Protein AF-A0A533RGH4-F1 (afdb_monomer_lite)

Structure (mmCIF, N/CA/C/O backbone):
data_AF-A0A533RGH4-F1
#
_entry.id   AF-A0A533RGH4-F1
#
loop_
_atom_site.group_PDB
_atom_site.id
_atom_site.type_symbol
_atom_site.label_atom_id
_atom_site.label_alt_id
_atom_site.label_comp_id
_atom_site.label_asym_id
_atom_site.label_entity_id
_atom_site.label_seq_id
_atom_site.pdbx_PDB_ins_code
_atom_site.Cartn_x
_atom_site.Cartn_y
_atom_site.Cartn_z
_atom_site.occupancy
_atom_site.B_iso_or_equiv
_atom_site.auth_seq_id
_atom_site.auth_comp_id
_atom_site.auth_asym_id
_atom_site.auth_atom_id
_atom_site.pdbx_PDB_model_num
ATOM 1 N N . MET A 1 1 ? 34.379 -0.132 6.585 1.00 40.66 1 MET A N 1
ATOM 2 C CA . MET A 1 1 ? 33.309 0.887 6.538 1.00 40.66 1 MET A CA 1
ATOM 3 C C . MET A 1 1 ? 32.106 0.226 5.878 1.00 40.66 1 MET A C 1
ATOM 5 O O . MET A 1 1 ? 32.124 0.033 4.673 1.00 40.66 1 MET A O 1
ATOM 9 N N . ARG A 1 2 ? 31.154 -0.290 6.664 1.00 40.88 2 ARG A N 1
ATOM 10 C CA . ARG A 1 2 ? 29.968 -0.994 6.146 1.00 40.88 2 ARG A CA 1
ATOM 11 C C . ARG A 1 2 ? 28.845 0.033 6.020 1.00 40.88 2 ARG A C 1
ATOM 13 O O . ARG A 1 2 ? 28.282 0.431 7.033 1.00 40.88 2 ARG A O 1
ATOM 20 N N . GLY A 1 3 ? 28.602 0.520 4.806 1.00 33.41 3 GLY A N 1
ATOM 21 C CA . GLY A 1 3 ? 27.497 1.429 4.512 1.00 33.41 3 GLY A CA 1
ATOM 22 C C . GLY A 1 3 ? 26.193 0.645 4.443 1.00 33.41 3 GLY A C 1
ATOM 23 O O . GLY A 1 3 ? 25.897 0.032 3.425 1.00 33.41 3 GLY A O 1
ATOM 24 N N . VAL A 1 4 ? 25.450 0.629 5.546 1.00 52.56 4 VAL A N 1
ATOM 25 C CA . VAL A 1 4 ? 24.048 0.207 5.581 1.00 52.56 4 VAL A CA 1
ATOM 26 C C . VAL A 1 4 ? 23.191 1.405 5.182 1.00 52.56 4 VAL A C 1
ATOM 28 O O . VAL A 1 4 ? 22.788 2.199 6.024 1.00 52.56 4 VAL A O 1
ATOM 31 N N . THR A 1 5 ? 22.930 1.579 3.890 1.00 44.44 5 THR A N 1
ATOM 32 C CA . THR A 1 5 ? 21.940 2.566 3.438 1.00 44.44 5 THR A CA 1
ATOM 33 C C . THR A 1 5 ? 20.581 1.875 3.371 1.00 44.44 5 THR A C 1
ATOM 35 O O . THR A 1 5 ? 20.087 1.548 2.298 1.00 44.44 5 THR A O 1
ATOM 38 N N . HIS A 1 6 ? 19.983 1.613 4.538 1.00 43.34 6 HIS A N 1
ATOM 39 C CA . HIS A 1 6 ? 18.540 1.395 4.604 1.00 43.34 6 HIS A CA 1
ATOM 40 C C . HIS A 1 6 ? 17.886 2.758 4.398 1.00 43.34 6 HIS A C 1
ATOM 42 O O . HIS A 1 6 ? 17.976 3.658 5.233 1.00 43.34 6 HIS A O 1
ATOM 48 N N . GLN A 1 7 ? 17.308 2.910 3.218 1.00 46.44 7 GLN A N 1
ATOM 49 C CA . GLN A 1 7 ? 16.645 4.098 2.714 1.00 46.44 7 GLN A CA 1
ATOM 50 C C . GLN A 1 7 ? 15.353 4.298 3.518 1.00 46.44 7 GLN A C 1
ATOM 52 O O . GLN A 1 7 ? 14.293 3.822 3.136 1.00 46.44 7 GLN A O 1
ATOM 57 N N . HIS A 1 8 ? 15.451 4.943 4.681 1.00 45.28 8 HIS A N 1
ATOM 58 C CA . HIS A 1 8 ? 14.300 5.316 5.506 1.00 45.28 8 HIS A CA 1
ATOM 59 C C . HIS A 1 8 ? 13.644 6.569 4.897 1.00 45.28 8 HIS A C 1
ATOM 61 O O . HIS A 1 8 ? 13.822 7.690 5.375 1.00 45.28 8 HIS A O 1
ATOM 67 N N . GLY A 1 9 ? 12.963 6.391 3.765 1.00 37.91 9 GLY A N 1
ATOM 68 C CA . GLY A 1 9 ? 12.159 7.420 3.114 1.00 37.91 9 GLY A CA 1
ATOM 69 C C . GLY A 1 9 ? 10.683 7.242 3.457 1.00 37.91 9 GLY A C 1
ATOM 70 O O . GLY A 1 9 ? 10.083 6.295 2.984 1.00 37.91 9 GLY A O 1
ATOM 71 N N . LEU A 1 10 ? 10.146 8.181 4.247 1.00 42.38 10 LEU A N 1
ATOM 72 C CA . LEU A 1 10 ? 8.726 8.536 4.433 1.00 42.38 10 LEU A CA 1
ATOM 73 C C . LEU A 1 10 ? 7.758 7.425 4.901 1.00 42.38 10 LEU A C 1
ATOM 75 O O . LEU A 1 10 ? 7.451 6.463 4.217 1.00 42.38 10 LEU A O 1
ATOM 79 N N . ASN A 1 11 ? 7.183 7.644 6.079 1.00 48.62 11 ASN A N 1
ATOM 80 C CA . ASN A 1 11 ? 6.147 6.837 6.722 1.00 48.62 11 ASN A CA 1
ATOM 81 C C . ASN A 1 11 ? 4.738 7.086 6.138 1.00 48.62 11 ASN A C 1
ATOM 83 O O . ASN A 1 11 ? 3.847 7.535 6.855 1.00 48.62 11 ASN A O 1
ATOM 87 N N . THR A 1 12 ? 4.511 6.784 4.856 1.00 56.38 12 THR A N 1
ATOM 88 C CA . THR A 1 12 ? 3.157 6.768 4.252 1.00 56.38 12 THR A CA 1
ATOM 89 C C . THR A 1 12 ? 2.569 5.353 4.239 1.00 56.38 12 THR A C 1
ATOM 91 O O . THR A 1 12 ? 2.044 4.875 3.240 1.00 56.38 12 THR A O 1
ATOM 94 N N . ASN A 1 13 ? 2.665 4.678 5.382 1.00 65.69 13 ASN A N 1
ATOM 95 C CA . ASN A 1 13 ? 2.267 3.289 5.576 1.00 65.69 13 ASN A CA 1
ATOM 96 C C . ASN A 1 13 ? 0.750 3.150 5.816 1.00 65.69 13 ASN A C 1
ATOM 98 O O . ASN A 1 13 ? 0.354 2.395 6.699 1.00 65.69 13 ASN A O 1
ATOM 102 N N . GLU A 1 14 ? -0.121 3.874 5.116 1.00 84.94 14 GLU A N 1
ATOM 103 C CA . GLU A 1 14 ? -1.572 3.675 5.245 1.00 84.94 14 GLU A CA 1
ATOM 104 C C . GLU A 1 14 ? -2.183 3.232 3.922 1.00 84.94 14 GLU A C 1
ATOM 106 O O . GLU A 1 14 ? -1.938 3.814 2.865 1.00 84.94 14 GLU A O 1
ATOM 111 N N . CYS A 1 15 ? -3.008 2.190 3.985 1.00 87.19 15 CYS A N 1
ATOM 112 C CA . CYS A 1 15 ? -3.746 1.733 2.827 1.00 87.19 15 CYS A CA 1
ATOM 113 C C . CYS A 1 15 ? -4.698 2.846 2.348 1.00 87.19 15 CYS A C 1
ATOM 115 O O . CYS A 1 15 ? -5.584 3.241 3.106 1.00 87.19 15 CYS A O 1
ATOM 117 N N . PRO A 1 16 ? -4.639 3.279 1.078 1.00 87.12 16 PRO A N 1
ATOM 118 C CA . PRO A 1 16 ? -5.492 4.355 0.566 1.00 87.12 16 PRO A CA 1
ATOM 119 C C . PRO A 1 16 ? -6.979 3.972 0.439 1.00 87.12 16 PRO A C 1
ATOM 121 O O . PRO A 1 16 ? -7.794 4.808 0.061 1.00 87.12 16 PRO A O 1
ATOM 124 N N . ILE A 1 17 ? -7.334 2.708 0.700 1.00 89.44 17 ILE A N 1
ATOM 125 C CA . ILE A 1 17 ? -8.710 2.203 0.616 1.00 89.44 17 ILE A CA 1
ATOM 126 C C . ILE A 1 17 ? -9.343 2.060 1.999 1.00 89.44 17 ILE A C 1
ATOM 128 O O . ILE A 1 17 ? -10.439 2.557 2.235 1.00 89.44 17 ILE A O 1
ATOM 132 N N . CYS A 1 18 ? -8.669 1.358 2.912 1.00 90.25 18 CYS A N 1
ATOM 133 C CA . CYS A 1 18 ? -9.216 1.039 4.234 1.00 90.25 18 CYS A CA 1
ATOM 134 C C . CYS A 1 18 ? -8.487 1.737 5.387 1.00 90.25 18 CYS A C 1
ATOM 136 O O . CYS A 1 18 ? -8.859 1.532 6.540 1.00 90.25 18 CYS A O 1
ATOM 138 N N . HIS A 1 19 ? -7.449 2.527 5.092 1.00 87.31 19 HIS A N 1
ATOM 139 C CA . HIS A 1 19 ? -6.610 3.236 6.065 1.00 87.31 19 HIS A CA 1
ATOM 140 C C . HIS A 1 19 ? -5.921 2.324 7.094 1.00 87.31 19 HIS A C 1
ATOM 142 O O . HIS A 1 19 ? -5.383 2.795 8.095 1.00 87.31 19 HIS A O 1
ATOM 148 N N . SER A 1 20 ? -5.905 1.008 6.854 1.00 87.25 20 SER A N 1
ATOM 149 C CA . SER A 1 20 ? -5.125 0.080 7.663 1.00 87.25 20 SER A CA 1
ATOM 150 C C . SER A 1 20 ? -3.635 0.312 7.444 1.00 87.25 20 SER A C 1
ATOM 152 O O . SER A 1 20 ? -3.190 0.535 6.318 1.00 87.25 20 SER A O 1
ATOM 154 N N . ILE A 1 21 ? -2.870 0.202 8.525 1.00 85.62 21 ILE A N 1
ATOM 155 C CA . ILE A 1 21 ? -1.404 0.221 8.502 1.00 85.62 21 ILE A CA 1
ATOM 156 C C . ILE A 1 21 ? -0.801 -1.169 8.265 1.00 85.62 21 ILE A C 1
ATOM 158 O O . ILE A 1 21 ? 0.410 -1.304 8.091 1.00 85.62 21 ILE A O 1
ATOM 162 N N . ASP A 1 22 ? -1.645 -2.202 8.255 1.00 84.00 22 ASP A N 1
ATOM 163 C CA . ASP A 1 22 ? -1.250 -3.573 7.963 1.00 84.00 22 ASP A CA 1
ATOM 164 C C . ASP A 1 22 ? -1.048 -3.727 6.450 1.00 84.00 22 ASP A C 1
ATOM 166 O O . ASP A 1 22 ? -2.002 -3.829 5.666 1.00 84.00 22 ASP A O 1
ATOM 170 N N . GLN A 1 23 ? 0.216 -3.649 6.040 1.00 80.25 23 GLN A N 1
ATOM 171 C CA . GLN A 1 23 ? 0.634 -3.839 4.660 1.00 80.25 23 GLN A CA 1
ATOM 172 C C . GLN A 1 23 ? 1.914 -4.656 4.582 1.00 80.25 23 GLN A C 1
ATOM 174 O O . GLN A 1 23 ? 2.757 -4.637 5.483 1.00 80.25 23 GLN A O 1
ATOM 179 N N . VAL A 1 24 ? 2.059 -5.345 3.463 1.00 80.94 24 VAL A N 1
ATOM 180 C CA . VAL A 1 24 ? 3.253 -6.089 3.104 1.00 80.94 24 VAL A CA 1
ATOM 181 C C . VAL A 1 24 ? 3.916 -5.353 1.953 1.00 80.94 24 VAL A C 1
ATOM 183 O O . VAL A 1 24 ? 3.308 -5.130 0.906 1.00 80.94 24 VAL A O 1
ATOM 186 N N . GLN A 1 25 ? 5.174 -4.965 2.151 1.00 74.56 25 GLN A N 1
ATOM 187 C CA . GLN A 1 25 ? 5.988 -4.431 1.070 1.00 74.56 25 GLN A CA 1
ATOM 188 C C . GLN A 1 25 ? 6.382 -5.582 0.143 1.00 74.56 25 GLN A C 1
ATOM 190 O O . GLN A 1 25 ? 7.020 -6.548 0.568 1.00 74.56 25 GLN A O 1
ATOM 195 N N . LEU A 1 26 ? 5.982 -5.476 -1.119 1.00 72.00 26 LEU A N 1
ATOM 196 C CA . LEU A 1 26 ? 6.308 -6.438 -2.156 1.00 72.00 26 LEU A CA 1
ATOM 197 C C . LEU A 1 26 ? 7.544 -5.957 -2.905 1.00 72.00 26 LEU A C 1
ATOM 199 O O . LEU A 1 26 ? 7.559 -4.923 -3.571 1.00 72.00 26 LEU A O 1
ATOM 203 N N . ASP A 1 27 ? 8.592 -6.752 -2.779 1.00 64.19 27 ASP A N 1
ATOM 204 C CA . ASP A 1 27 ? 9.895 -6.485 -3.350 1.00 64.19 27 ASP A CA 1
ATOM 205 C C . ASP A 1 27 ? 10.085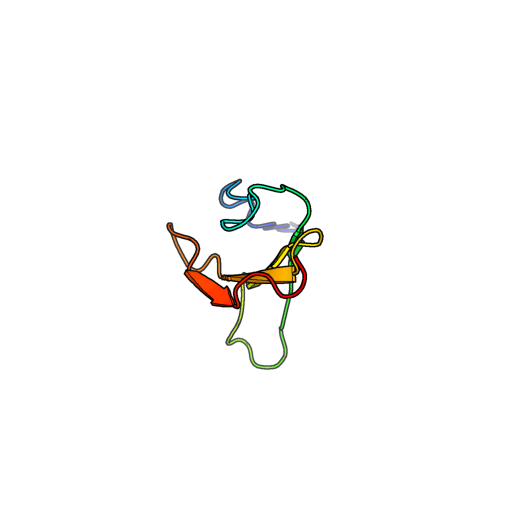 -7.366 -4.592 1.00 64.19 27 ASP A C 1
ATOM 207 O O . ASP A 1 27 ? 10.606 -8.481 -4.533 1.00 64.19 27 ASP A O 1
ATOM 211 N N . ILE A 1 28 ? 9.565 -6.906 -5.733 1.00 61.84 28 ILE A N 1
ATOM 212 C CA . ILE A 1 28 ? 9.574 -7.680 -6.981 1.00 61.84 28 ILE A CA 1
ATOM 213 C C . ILE A 1 28 ? 10.847 -7.337 -7.766 1.00 61.84 28 ILE A C 1
ATOM 215 O O . ILE A 1 28 ? 10.826 -6.662 -8.792 1.00 61.84 28 ILE A O 1
ATOM 219 N N . HIS A 1 29 ? 11.987 -7.836 -7.285 1.00 61.16 29 HIS A N 1
ATOM 220 C CA . HIS A 1 29 ? 13.312 -7.689 -7.915 1.00 61.16 29 HIS A CA 1
ATOM 221 C C . HIS A 1 29 ? 13.502 -8.498 -9.218 1.00 61.16 29 HIS A C 1
ATOM 223 O O . HIS A 1 29 ? 14.634 -8.765 -9.621 1.00 61.16 29 HIS A O 1
ATOM 229 N N . ALA A 1 30 ? 12.431 -8.927 -9.890 1.00 59.75 30 ALA A N 1
ATOM 230 C CA . ALA A 1 30 ? 12.535 -9.879 -10.999 1.00 59.75 30 ALA A CA 1
ATOM 231 C C . ALA A 1 30 ? 13.206 -9.296 -12.264 1.00 59.75 30 ALA A C 1
ATOM 233 O O . ALA A 1 30 ? 13.784 -10.052 -13.042 1.00 59.75 30 ALA A O 1
ATOM 234 N N . ASP A 1 31 ? 13.186 -7.975 -12.456 1.00 55.22 31 ASP A N 1
ATOM 235 C CA . ASP A 1 31 ? 13.782 -7.297 -13.620 1.00 55.22 31 ASP A CA 1
ATOM 236 C C . ASP A 1 31 ? 14.244 -5.846 -13.351 1.00 55.22 31 ASP A C 1
ATOM 238 O O . ASP A 1 31 ? 14.688 -5.153 -14.267 1.00 55.22 31 ASP A O 1
ATOM 242 N N . GLY A 1 32 ? 14.175 -5.378 -12.097 1.00 52.75 32 GLY A N 1
ATOM 243 C CA . GLY A 1 32 ? 14.574 -4.022 -11.700 1.00 52.75 32 GLY A CA 1
ATOM 244 C C . GLY A 1 32 ? 13.547 -2.922 -12.004 1.00 52.75 32 GLY A C 1
ATOM 245 O O . GLY A 1 32 ? 13.881 -1.748 -11.850 1.00 52.75 32 GLY A O 1
ATOM 246 N N . PHE A 1 33 ? 12.321 -3.270 -12.418 1.00 53.75 33 PHE A N 1
ATOM 247 C CA . PHE A 1 33 ? 11.306 -2.292 -12.836 1.00 53.75 33 PHE A CA 1
ATOM 248 C C . PHE A 1 33 ? 10.256 -1.922 -11.775 1.00 53.75 33 PHE A C 1
ATOM 250 O O . PHE A 1 33 ? 9.517 -0.962 -11.987 1.00 53.75 33 PHE A O 1
ATOM 257 N N . ALA A 1 34 ? 10.171 -2.628 -10.642 1.00 55.50 34 ALA A N 1
ATOM 258 C CA . ALA A 1 34 ? 9.087 -2.427 -9.673 1.00 55.50 34 ALA A CA 1
ATOM 259 C C . ALA A 1 34 ? 9.577 -2.408 -8.215 1.00 55.50 34 ALA A C 1
ATOM 261 O O . ALA A 1 34 ? 9.341 -3.335 -7.442 1.00 55.50 34 ALA A O 1
ATOM 262 N N . SER A 1 35 ? 10.248 -1.322 -7.836 1.00 62.69 35 SER A N 1
ATOM 263 C CA . SER A 1 35 ? 10.551 -1.004 -6.436 1.00 62.69 35 SER A CA 1
ATOM 264 C C . SER A 1 35 ?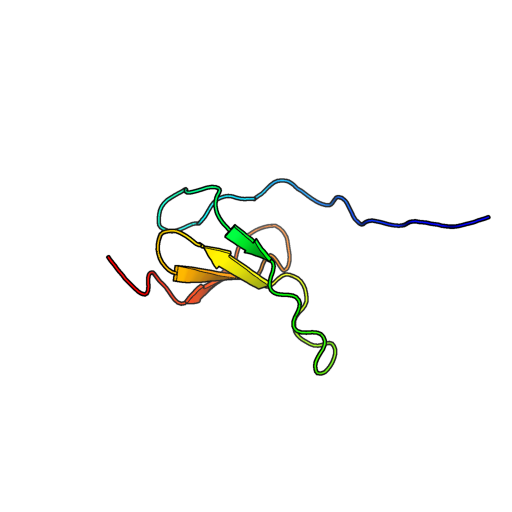 9.365 -0.272 -5.796 1.00 62.69 35 SER A C 1
A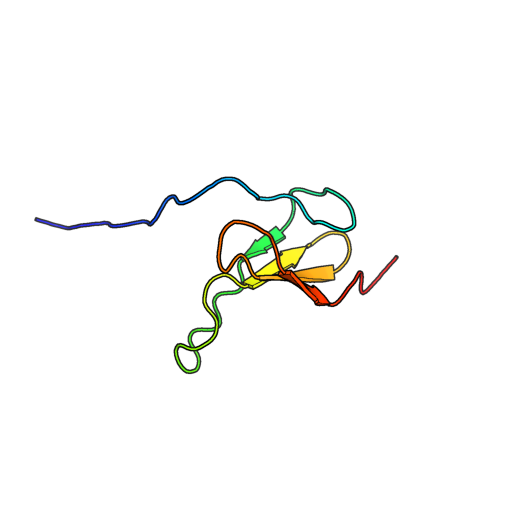TOM 266 O O . SER A 1 35 ? 8.753 0.582 -6.432 1.00 62.69 35 SER A O 1
ATOM 268 N N . GLY A 1 36 ? 9.056 -0.558 -4.528 1.00 72.62 36 GLY A N 1
ATOM 269 C CA . GLY A 1 36 ? 8.069 0.219 -3.762 1.00 72.62 36 GLY A CA 1
ATOM 270 C C . GLY A 1 36 ? 6.606 -0.156 -4.012 1.00 72.62 36 GLY A C 1
ATOM 271 O 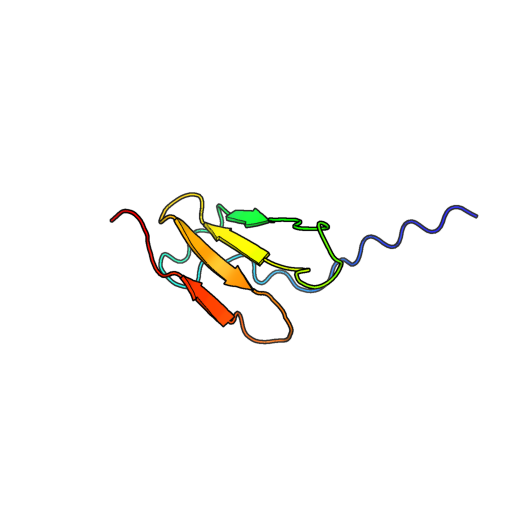O . GLY A 1 36 ? 5.744 0.714 -3.935 1.00 72.62 36 GLY A O 1
ATOM 272 N N . LEU A 1 37 ? 6.318 -1.422 -4.322 1.00 81.06 37 LEU A N 1
ATOM 273 C CA . LEU A 1 37 ? 4.954 -1.950 -4.372 1.00 81.06 37 LEU A CA 1
ATOM 274 C C . LEU A 1 37 ? 4.510 -2.407 -2.974 1.00 81.06 37 LEU A C 1
ATOM 276 O O . LEU A 1 37 ? 5.290 -3.001 -2.233 1.00 81.06 37 LEU A O 1
ATOM 280 N N . GLU A 1 38 ? 3.258 -2.157 -2.616 1.00 86.19 38 GLU A N 1
ATOM 281 C CA . GLU A 1 38 ? 2.688 -2.487 -1.311 1.00 86.19 38 GLU A CA 1
ATOM 282 C C . GLU A 1 38 ? 1.295 -3.076 -1.455 1.00 86.19 38 GLU A C 1
ATOM 284 O O . GLU A 1 38 ? 0.484 -2.586 -2.243 1.00 86.19 38 GLU A O 1
ATOM 289 N N . GLU A 1 39 ? 1.021 -4.108 -0.661 1.00 88.50 39 GLU A N 1
ATOM 290 C CA . GLU A 1 39 ? -0.280 -4.762 -0.570 1.00 88.50 39 GLU A CA 1
ATOM 291 C C . GLU A 1 39 ? -0.855 -4.616 0.840 1.00 88.50 39 GLU A C 1
ATOM 293 O O . GLU A 1 39 ? -0.168 -4.870 1.826 1.00 88.50 39 GLU A O 1
ATOM 298 N N . CYS A 1 40 ? -2.129 -4.246 0.963 1.00 90.31 40 CYS A N 1
ATOM 299 C CA . CYS A 1 40 ? -2.809 -4.201 2.254 1.00 90.31 40 CYS A CA 1
ATOM 300 C C . CYS A 1 40 ? -3.236 -5.604 2.691 1.00 90.31 40 CYS A C 1
ATOM 302 O O . CYS A 1 40 ? -4.045 -6.237 2.011 1.00 90.31 40 CYS A O 1
ATOM 304 N N . GLY A 1 41 ? -2.812 -6.032 3.881 1.00 87.00 41 GLY A N 1
ATOM 305 C CA . GLY A 1 41 ? -3.197 -7.324 4.458 1.00 87.00 41 GLY A CA 1
ATOM 306 C C . GLY A 1 41 ? -4.663 -7.409 4.901 1.00 87.00 41 GLY A C 1
ATOM 307 O O . GLY A 1 41 ? -5.176 -8.501 5.123 1.00 87.00 41 GLY A O 1
ATOM 308 N N . VAL A 1 42 ? -5.368 -6.272 4.989 1.00 90.75 42 VAL A N 1
ATOM 309 C CA . VAL A 1 42 ? -6.785 -6.219 5.395 1.00 90.75 42 VAL A CA 1
ATOM 310 C C . VAL A 1 42 ? -7.727 -6.301 4.200 1.00 90.75 42 VAL A C 1
ATOM 312 O O . VAL A 1 42 ? -8.616 -7.144 4.176 1.00 90.75 42 VAL A O 1
ATOM 315 N N . CYS A 1 43 ? -7.559 -5.420 3.212 1.00 91.81 43 CYS A N 1
ATOM 316 C CA . CYS A 1 43 ? -8.482 -5.331 2.074 1.00 91.81 43 CYS A CA 1
ATOM 317 C C . CYS A 1 43 ? -7.906 -5.891 0.766 1.00 91.81 43 CYS A C 1
ATOM 319 O O . CYS A 1 43 ? -8.626 -5.987 -0.228 1.00 91.81 43 CYS A O 1
ATOM 321 N N . GLY A 1 44 ? -6.618 -6.249 0.731 1.00 89.81 44 GLY A N 1
ATOM 322 C CA . GLY A 1 44 ? -5.947 -6.739 -0.475 1.00 89.81 44 GLY A CA 1
ATOM 323 C C . GLY A 1 44 ? -5.772 -5.682 -1.568 1.00 89.81 44 GLY A C 1
ATOM 324 O O . GLY A 1 44 ? -5.684 -6.041 -2.739 1.00 89.81 44 GLY A O 1
ATOM 325 N N . ALA A 1 45 ? -5.803 -4.389 -1.221 1.00 91.25 45 ALA A N 1
ATOM 326 C CA . ALA A 1 45 ? -5.474 -3.315 -2.157 1.00 91.25 45 ALA A CA 1
ATOM 327 C C . ALA A 1 45 ? -3.975 -3.304 -2.461 1.00 91.25 45 ALA A C 1
ATOM 329 O O . ALA A 1 45 ? -3.180 -3.572 -1.566 1.00 91.25 45 ALA A O 1
ATOM 330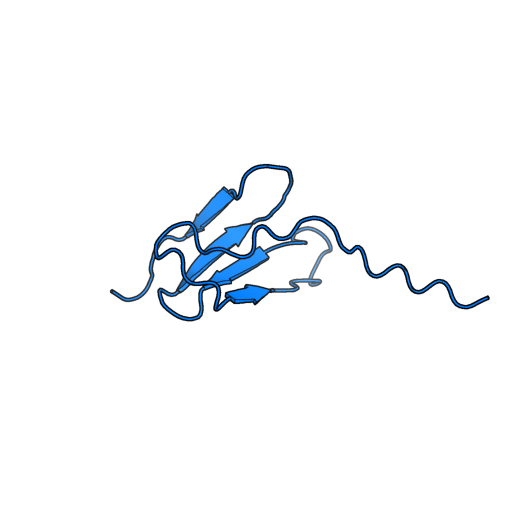 N N . LEU A 1 46 ? -3.605 -2.937 -3.688 1.00 88.75 46 LEU A N 1
ATOM 331 C CA . LEU A 1 46 ? -2.219 -2.892 -4.153 1.00 88.75 46 LEU A CA 1
ATOM 332 C C . LEU A 1 46 ? -1.893 -1.488 -4.674 1.00 88.75 46 LEU A C 1
ATOM 334 O O . LEU A 1 46 ? -2.620 -0.952 -5.518 1.00 88.75 46 LEU A O 1
ATOM 338 N N . TRP A 1 47 ? -0.804 -0.884 -4.210 1.00 88.06 47 TRP A N 1
ATOM 339 C CA . TRP A 1 47 ? -0.370 0.444 -4.651 1.00 88.06 47 TRP A CA 1
ATOM 340 C C . TRP A 1 47 ? 1.151 0.556 -4.698 1.00 88.06 47 TRP A C 1
ATOM 342 O O . TRP A 1 47 ? 1.867 -0.247 -4.111 1.00 88.06 47 TRP A O 1
ATOM 352 N N . SER A 1 48 ? 1.652 1.551 -5.424 1.00 83.31 48 SER A N 1
ATOM 353 C CA . SER A 1 48 ? 3.085 1.840 -5.510 1.00 83.31 48 SER A CA 1
ATOM 354 C C . SER A 1 48 ? 3.417 3.174 -4.843 1.00 83.31 48 SER A C 1
ATOM 356 O O . SER A 1 48 ? 2.728 4.170 -5.086 1.00 83.31 48 SER A O 1
ATOM 358 N N . GLN A 1 49 ? 4.499 3.212 -4.064 1.00 76.69 49 GLN A N 1
ATOM 359 C CA . GLN A 1 49 ? 5.095 4.419 -3.477 1.00 76.69 49 GLN A CA 1
ATOM 360 C C . GLN A 1 49 ? 6.180 5.043 -4.373 1.00 76.69 49 GLN A C 1
ATOM 362 O O . GLN A 1 49 ? 7.240 5.463 -3.904 1.00 76.69 49 GLN A O 1
ATOM 367 N N . ASP A 1 50 ? 5.940 5.118 -5.681 1.00 71.12 50 ASP A N 1
ATOM 368 C CA . ASP A 1 50 ? 6.862 5.804 -6.590 1.00 71.12 50 ASP A CA 1
ATOM 369 C C . ASP A 1 50 ? 6.629 7.326 -6.500 1.00 71.12 50 ASP A C 1
ATOM 371 O O . ASP A 1 50 ? 5.880 7.928 -7.271 1.00 71.12 50 ASP A O 1
ATOM 375 N N . GLY A 1 51 ? 7.193 7.955 -5.463 1.00 68.38 51 GLY A N 1
ATOM 376 C CA . GLY A 1 51 ? 7.146 9.404 -5.247 1.00 68.38 51 GLY A CA 1
ATOM 377 C C . GLY A 1 51 ? 6.318 9.851 -4.039 1.00 68.38 51 GLY A C 1
ATOM 378 O O . GLY A 1 51 ? 6.282 9.201 -3.002 1.00 68.38 51 GLY A O 1
ATOM 379 N N . ARG A 1 52 ? 5.707 11.041 -4.128 1.00 68.88 52 ARG A N 1
ATOM 380 C CA . ARG A 1 52 ? 5.026 11.694 -2.989 1.00 68.88 52 ARG A CA 1
ATOM 381 C C . ARG A 1 52 ? 3.562 11.266 -2.822 1.00 68.88 52 ARG A C 1
ATOM 383 O O . ARG A 1 52 ? 2.953 11.586 -1.806 1.00 68.88 52 ARG A O 1
ATOM 390 N N . THR A 1 53 ? 2.986 10.590 -3.812 1.00 76.69 53 THR A N 1
ATOM 391 C CA . THR A 1 53 ? 1.571 10.205 -3.812 1.00 76.69 53 THR A CA 1
ATOM 392 C C . THR A 1 53 ? 1.454 8.723 -4.142 1.00 76.69 53 THR A C 1
ATOM 394 O O . THR A 1 53 ? 1.940 8.327 -5.202 1.00 76.69 53 THR A O 1
ATOM 397 N N . PRO A 1 54 ? 0.812 7.911 -3.281 1.00 80.88 54 PRO A N 1
ATOM 398 C CA . PRO A 1 54 ? 0.612 6.501 -3.571 1.00 80.88 54 PRO A CA 1
ATOM 399 C C . PRO A 1 54 ? -0.247 6.356 -4.826 1.00 80.88 54 PRO A C 1
ATOM 401 O O . PRO A 1 54 ? -1.320 6.958 -4.948 1.00 80.88 54 PRO A O 1
ATOM 404 N N . ARG A 1 55 ? 0.232 5.558 -5.780 1.00 85.31 55 ARG A N 1
ATOM 405 C CA . ARG A 1 55 ? -0.502 5.256 -7.007 1.00 85.31 55 ARG A CA 1
ATOM 406 C C . ARG A 1 55 ? -1.200 3.917 -6.847 1.00 85.31 55 ARG A C 1
ATOM 408 O O . ARG A 1 55 ? -0.538 2.884 -6.797 1.00 85.31 55 ARG A O 1
ATOM 415 N N . LEU A 1 56 ? -2.531 3.935 -6.793 1.00 87.62 56 LEU A N 1
ATOM 416 C CA . LEU A 1 56 ? -3.324 2.711 -6.746 1.00 87.62 56 LEU A CA 1
ATOM 417 C C . LEU A 1 56 ? -3.097 1.899 -8.030 1.00 87.62 56 LEU A C 1
ATOM 419 O O . LEU A 1 56 ? -3.290 2.407 -9.137 1.00 87.62 56 LEU A O 1
ATOM 423 N N . VAL A 1 57 ? -2.688 0.647 -7.867 1.00 88.25 57 VAL A N 1
ATOM 424 C CA . VAL A 1 57 ? -2.542 -0.331 -8.951 1.00 88.25 57 VAL A CA 1
ATOM 425 C C . VAL A 1 57 ? -3.787 -1.213 -9.004 1.00 88.25 57 VAL A C 1
ATOM 427 O O . VAL A 1 57 ? -4.308 -1.480 -10.085 1.00 88.25 57 VAL A O 1
ATOM 430 N N . HIS A 1 58 ? -4.296 -1.610 -7.833 1.00 86.88 58 HIS A N 1
ATOM 431 C CA . HIS A 1 58 ? -5.490 -2.433 -7.682 1.00 86.88 58 HIS A CA 1
ATOM 432 C C . HIS A 1 58 ? -6.288 -2.039 -6.427 1.00 86.88 58 HIS A C 1
ATOM 434 O O . HIS A 1 58 ? -5.713 -1.704 -5.390 1.00 86.88 58 HIS A O 1
ATOM 440 N N . GLY A 1 59 ? -7.621 -2.073 -6.527 1.00 87.62 59 GLY A N 1
ATOM 441 C CA . GLY A 1 59 ? -8.536 -1.788 -5.414 1.00 87.62 59 GLY A CA 1
ATOM 442 C C . GLY A 1 59 ? -8.639 -2.934 -4.401 1.00 87.62 59 GLY A C 1
ATOM 443 O O . GLY A 1 59 ? -7.893 -3.906 -4.480 1.00 87.62 59 GLY A O 1
ATOM 444 N N . ALA A 1 60 ? -9.572 -2.827 -3.447 1.00 85.81 60 ALA A N 1
ATOM 445 C CA . ALA A 1 60 ? -9.835 -3.905 -2.493 1.00 85.81 60 ALA A CA 1
ATOM 446 C C . ALA A 1 60 ? -10.264 -5.185 -3.224 1.00 85.81 60 ALA A C 1
ATOM 448 O O . ALA A 1 60 ? -11.140 -5.154 -4.091 1.00 85.81 60 ALA A O 1
ATOM 449 N N . THR A 1 61 ? -9.638 -6.296 -2.859 1.00 82.69 61 THR A N 1
ATOM 450 C CA . THR A 1 61 ? -9.869 -7.612 -3.466 1.00 82.69 61 THR A CA 1
ATOM 451 C C . THR A 1 61 ? -10.961 -8.384 -2.728 1.00 82.69 61 THR A C 1
ATOM 453 O O . THR A 1 61 ? -11.700 -9.156 -3.334 1.00 82.69 61 THR A O 1
ATOM 456 N N . TRP A 1 62 ? -11.113 -8.139 -1.429 1.00 69.75 62 TRP A N 1
ATOM 457 C CA . TRP A 1 62 ? -12.132 -8.757 -0.588 1.00 69.75 62 TRP A CA 1
ATOM 458 C C . TRP A 1 62 ? -12.655 -7.696 0.375 1.00 69.75 62 TRP A C 1
ATOM 460 O O . TRP A 1 62 ? -11.871 -7.005 1.029 1.00 69.75 62 TRP A O 1
ATOM 470 N N . GLY A 1 63 ? -13.976 -7.539 0.397 1.00 56.47 63 GLY A N 1
ATOM 471 C CA . GLY A 1 63 ? -14.716 -6.574 1.205 1.00 56.47 63 GLY A CA 1
ATOM 472 C C . GLY A 1 63 ? -15.996 -7.184 1.739 1.00 56.47 63 GLY A C 1
ATOM 473 O O . GLY A 1 63 ? -16.513 -8.118 1.083 1.00 56.47 63 GLY A O 1
#

Foldseek 3Di:
DDDPCPPPPDDPQADPAPRDSAKDQDDCVVPPPAHAWIAHPPFRWIWGPPDDDTGTPGHGPHD

pLDDT: mean 71.72, std 17.22, range [33.41, 91.81]

Sequence (63 aa):
MRGVTHQHGLNTNECPICHSIDQVQLDIHADGFASGLEECGVCGALWSQDGRTPRLVHGAT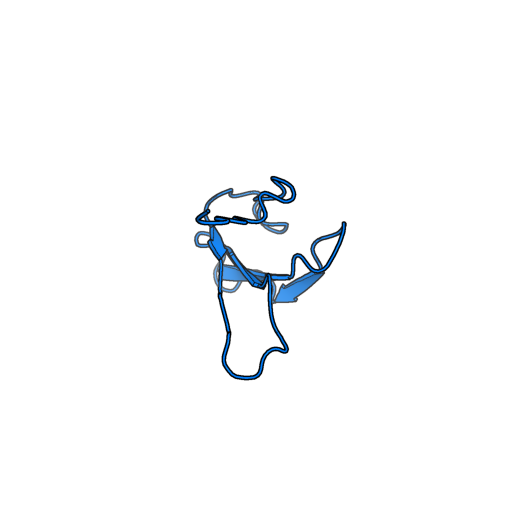WG

Secondary structure (DSSP, 8-state):
-------------S-TTT----EEEEEETTSS-EEEEEEETTT--EEE-SSSS-EEEE--S--

Radius of gyration: 12.92 Å; chains: 1; bounding box: 48×22×22 Å